Protein AF-A0A848H6X6-F1 (afdb_monomer_lite)

pLDDT: mean 91.47, std 8.45, range [58.66, 98.25]

Radius of gyration: 18.05 Å; chains: 1; bounding box: 35×34×48 Å

Organism: NCBI:txid2728837

Secondary structure (DSSP, 8-state):
--HHHHHHHHHTHHHHHHHHHHHHHHHHTS-SSHHHHHHHHHHHHHHHHHHHHHHHHHHT-S--SS-----HHHHHHHHHHHHHHHHHHHHHHHHHHHHHHHHHTPBPTTT--BTHHHHHHHHHHHHHHHHHHHHHHHHHH-

Foldseek 3Di:
DPPVVLVVLVVLVVLLVVLVVVLVCCCPPVVHCNVVSVLVSLLSVLLSCLSVVLVCVVVVVDDDPDDDPDDLQRVLVCLCVVQQVVLVVLLVVCVVVLVVCVVVLPADPPPRHRDVSSSSVSVNSSSVSSNVSSVVSNVVND

Sequence (142 aa):
MPQRLLLAAAALVLPLAGLLFAQWPLRDWLQAYSRQANDLGQVLFALYIAVAVTAASEAGAHLAAARQRLSPRAAAIAVLACTGPWALYLLVITAQPVWQSLRTLEKFPETLDPGYFLVRIALWLLAALVLLQALRRAMRHG

Structure (mmCIF, N/CA/C/O backbone):
data_AF-A0A848H6X6-F1
#
_entry.id   AF-A0A848H6X6-F1
#
loop_
_atom_site.group_PDB
_atom_site.id
_atom_site.type_symbol
_atom_site.label_atom_id
_atom_site.label_alt_id
_atom_site.label_comp_id
_atom_site.label_asym_id
_atom_site.label_entity_id
_atom_site.label_seq_id
_atom_site.pdbx_PDB_ins_code
_atom_site.Cartn_x
_atom_site.Cartn_y
_atom_site.Cartn_z
_atom_site.occupancy
_atom_site.B_iso_or_equiv
_atom_site.auth_seq_id
_atom_site.auth_comp_id
_atom_site.auth_asym_id
_atom_site.auth_atom_id
_atom_site.pdbx_PDB_model_num
ATOM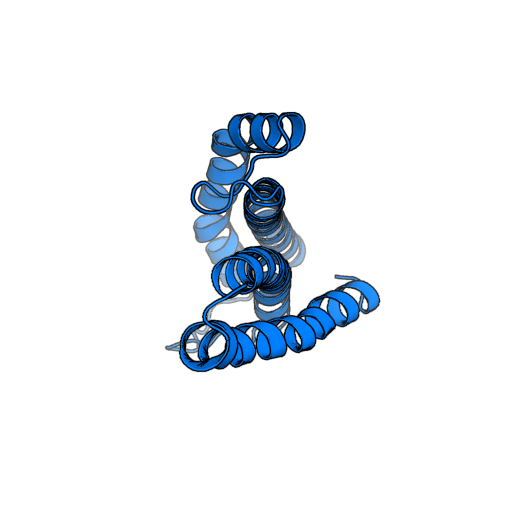 1 N N . MET A 1 1 ? -15.721 2.821 2.830 1.00 73.81 1 MET A N 1
ATOM 2 C CA . MET A 1 1 ? -15.409 3.561 1.569 1.00 73.81 1 MET A CA 1
ATOM 3 C C . MET A 1 1 ? -16.631 3.623 0.646 1.00 73.81 1 MET A C 1
ATOM 5 O O . MET A 1 1 ? -17.540 2.830 0.869 1.00 73.81 1 MET A O 1
ATOM 9 N N . PRO A 1 2 ? -16.709 4.512 -0.369 1.00 83.50 2 PRO A N 1
ATOM 10 C CA . PRO A 1 2 ? -17.785 4.446 -1.361 1.00 83.50 2 PRO A CA 1
ATOM 11 C C . PRO A 1 2 ? -17.672 3.162 -2.198 1.00 83.50 2 PRO A C 1
ATOM 13 O O . PRO A 1 2 ? -16.582 2.778 -2.623 1.00 83.50 2 PRO A O 1
ATOM 16 N N . GLN A 1 3 ? -18.806 2.511 -2.460 1.00 85.25 3 GLN A N 1
ATOM 17 C CA . GLN A 1 3 ? -18.875 1.192 -3.104 1.00 85.25 3 GLN A CA 1
ATOM 18 C C . GLN A 1 3 ? -18.199 1.146 -4.484 1.00 85.25 3 GLN A C 1
ATOM 20 O O . GLN A 1 3 ? -17.558 0.157 -4.824 1.00 85.25 3 GLN A O 1
ATOM 25 N N . ARG A 1 4 ? -18.271 2.236 -5.257 1.00 87.12 4 ARG A N 1
ATOM 26 C CA . ARG A 1 4 ? -17.631 2.330 -6.579 1.00 87.12 4 ARG A CA 1
ATOM 27 C C . ARG A 1 4 ? -16.103 2.220 -6.512 1.00 87.12 4 ARG A C 1
ATOM 29 O O . ARG A 1 4 ? -15.520 1.555 -7.358 1.00 87.12 4 ARG A O 1
ATOM 36 N N . LEU A 1 5 ? -15.467 2.819 -5.499 1.00 85.75 5 LEU A N 1
ATOM 37 C CA . LEU A 1 5 ? -14.012 2.712 -5.314 1.00 85.75 5 LEU A CA 1
ATOM 38 C C . LEU A 1 5 ? -13.602 1.289 -4.932 1.00 85.75 5 LEU A C 1
ATOM 40 O O . LEU A 1 5 ? -12.594 0.796 -5.423 1.00 85.75 5 LEU A O 1
ATOM 44 N N . LEU A 1 6 ? -14.402 0.618 -4.099 1.00 88.19 6 LEU A N 1
ATOM 45 C CA . LEU A 1 6 ? -14.152 -0.776 -3.730 1.00 88.19 6 LEU A CA 1
ATOM 46 C C . LEU A 1 6 ? -14.265 -1.707 -4.938 1.00 88.19 6 LEU A C 1
ATOM 48 O O . LEU A 1 6 ? -13.414 -2.569 -5.107 1.00 88.19 6 LEU A O 1
ATOM 52 N N . LEU A 1 7 ? -15.270 -1.510 -5.796 1.00 90.69 7 LEU A N 1
ATOM 53 C CA . LEU A 1 7 ? -15.421 -2.287 -7.029 1.00 90.69 7 LEU A CA 1
ATOM 54 C C . LEU A 1 7 ? -14.261 -2.049 -8.001 1.00 90.69 7 LEU A C 1
ATOM 56 O O . LEU A 1 7 ? -13.726 -3.006 -8.550 1.00 90.69 7 LEU A O 1
ATOM 60 N N . ALA A 1 8 ? -13.841 -0.793 -8.178 1.00 89.44 8 ALA A N 1
ATOM 61 C CA . ALA A 1 8 ? -12.693 -0.462 -9.019 1.00 89.44 8 ALA A CA 1
ATOM 62 C C . ALA A 1 8 ? -11.397 -1.100 -8.492 1.00 89.44 8 ALA A C 1
ATOM 64 O O . ALA A 1 8 ? -10.648 -1.693 -9.262 1.00 89.44 8 ALA A O 1
ATOM 65 N N . ALA A 1 9 ? -11.161 -1.038 -7.178 1.00 89.62 9 ALA A N 1
ATOM 66 C CA . ALA A 1 9 ? -10.015 -1.689 -6.555 1.00 89.62 9 ALA A CA 1
ATOM 67 C C . ALA A 1 9 ? -10.094 -3.217 -6.678 1.00 89.62 9 ALA A C 1
ATOM 69 O O . ALA A 1 9 ? -9.105 -3.847 -7.033 1.00 89.62 9 ALA A O 1
ATOM 70 N N . ALA A 1 10 ? -11.267 -3.814 -6.454 1.00 90.69 10 ALA A N 1
ATOM 71 C CA . ALA A 1 10 ? -11.475 -5.250 -6.611 1.00 90.69 10 ALA A CA 1
ATOM 72 C C . ALA A 1 10 ? -11.195 -5.711 -8.046 1.00 90.69 10 ALA A C 1
ATOM 74 O O . ALA A 1 10 ? -10.576 -6.753 -8.237 1.00 90.69 10 ALA A O 1
ATOM 75 N N . ALA A 1 11 ? -11.570 -4.915 -9.051 1.00 93.69 11 ALA A N 1
ATOM 76 C CA . ALA A 1 11 ? -11.305 -5.228 -10.451 1.00 93.69 11 ALA A CA 1
ATOM 77 C C . ALA A 1 11 ? -9.804 -5.345 -10.769 1.00 93.69 11 ALA A C 1
ATOM 79 O O . ALA A 1 11 ? -9.462 -6.079 -11.692 1.00 93.69 11 ALA A O 1
ATOM 80 N N . LEU A 1 12 ? -8.911 -4.711 -9.990 1.00 93.38 12 LEU A N 1
ATOM 81 C CA . LEU A 1 12 ? -7.454 -4.840 -10.151 1.00 93.38 12 LEU A CA 1
ATOM 82 C C . LEU A 1 12 ? -6.950 -6.273 -9.934 1.00 93.38 12 LEU A C 1
ATOM 84 O O . LEU A 1 12 ? -5.881 -6.615 -10.436 1.00 93.38 12 LEU A O 1
ATOM 88 N N . VAL A 1 13 ? -7.713 -7.126 -9.238 1.00 93.81 13 VAL A N 1
ATOM 89 C CA . VAL A 1 13 ? -7.336 -8.531 -9.029 1.00 93.81 13 VAL A CA 1
ATOM 90 C C . VAL A 1 13 ? -7.250 -9.302 -10.347 1.00 93.81 13 VAL A C 1
ATOM 92 O O . VAL A 1 13 ? -6.423 -10.199 -10.471 1.00 93.81 13 VAL A O 1
ATOM 95 N N . LEU A 1 14 ? -8.062 -8.937 -11.346 1.00 96.25 14 LEU A N 1
ATOM 96 C CA . LEU A 1 14 ? -8.098 -9.612 -12.643 1.00 96.25 14 LEU A CA 1
ATOM 97 C C . LEU A 1 14 ? -6.809 -9.388 -13.452 1.00 96.25 14 LEU A C 1
ATOM 99 O O . LEU A 1 14 ? -6.152 -10.378 -13.780 1.00 96.25 14 LEU A O 1
ATOM 103 N N . PRO A 1 15 ? -6.381 -8.139 -13.747 1.00 96.31 15 PRO A N 1
ATOM 104 C CA . PRO A 1 15 ? -5.104 -7.914 -14.412 1.00 96.31 15 PRO A CA 1
ATOM 105 C C . PRO A 1 15 ? -3.923 -8.371 -13.552 1.00 96.31 15 PRO A C 1
ATOM 107 O O . PRO A 1 15 ? -2.962 -8.898 -14.100 1.00 96.31 15 PRO A O 1
ATOM 110 N N . LEU A 1 16 ? -3.993 -8.254 -12.220 1.00 96.19 16 LEU A N 1
ATOM 111 C CA . LEU A 1 16 ? -2.945 -8.762 -11.332 1.00 96.19 16 LEU A CA 1
ATOM 112 C C . LEU A 1 16 ? -2.768 -10.284 -11.456 1.00 96.19 16 LEU A C 1
ATOM 114 O O . LEU A 1 16 ? -1.647 -10.753 -11.638 1.00 96.19 16 LEU A O 1
ATOM 118 N N . ALA A 1 17 ? -3.855 -11.056 -11.385 1.00 95.88 17 ALA A N 1
ATOM 119 C CA . ALA A 1 17 ? -3.811 -12.507 -11.551 1.00 95.88 17 ALA A CA 1
ATOM 120 C C . ALA A 1 17 ? -3.299 -12.893 -12.945 1.00 95.88 17 ALA A C 1
ATOM 122 O O . ALA A 1 17 ? -2.474 -13.798 -13.069 1.00 95.88 17 ALA A O 1
ATOM 123 N N . GLY A 1 18 ? -3.731 -12.160 -13.978 1.00 96.94 18 GLY A N 1
ATOM 124 C CA . GLY A 1 18 ? -3.223 -12.317 -15.338 1.00 96.94 18 GLY A CA 1
ATOM 125 C C . GLY A 1 18 ? -1.710 -12.106 -15.427 1.00 96.94 18 GLY A C 1
ATOM 126 O O . GLY A 1 18 ? -1.015 -12.940 -15.998 1.00 96.94 18 GLY A O 1
ATOM 127 N N . LEU A 1 19 ? -1.183 -11.042 -14.814 1.00 96.12 19 LEU A N 1
ATOM 128 C CA . LEU A 1 19 ? 0.255 -10.759 -14.787 1.00 96.12 19 LEU A CA 1
ATOM 129 C C . LEU A 1 19 ? 1.038 -11.821 -14.019 1.00 96.12 19 LEU A C 1
ATOM 131 O O . LEU A 1 19 ? 2.067 -12.266 -14.515 1.00 96.12 19 LEU A O 1
ATOM 135 N N . LEU A 1 20 ? 0.549 -12.253 -12.852 1.00 93.88 20 LEU A N 1
ATOM 136 C CA . LEU A 1 20 ? 1.176 -13.314 -12.055 1.00 93.88 20 LEU A CA 1
ATOM 137 C C . LEU A 1 20 ? 1.276 -14.620 -12.844 1.00 93.88 20 LEU A C 1
ATOM 139 O O . LEU A 1 20 ? 2.336 -15.241 -12.872 1.00 93.88 20 LEU A O 1
ATOM 143 N N . PHE A 1 21 ? 0.198 -15.005 -13.528 1.00 95.56 21 PHE A N 1
ATOM 144 C CA . PHE A 1 21 ? 0.208 -16.177 -14.395 1.00 95.56 21 PHE A CA 1
ATOM 145 C C . PHE A 1 21 ? 1.158 -15.993 -15.582 1.00 95.56 21 PHE A C 1
ATOM 147 O O . PHE A 1 21 ? 1.908 -16.906 -15.916 1.00 95.56 21 PHE A O 1
ATOM 154 N N . ALA A 1 22 ? 1.177 -14.800 -16.185 1.00 95.44 22 ALA A N 1
ATOM 155 C CA . ALA A 1 22 ? 2.039 -14.475 -17.314 1.00 95.44 22 ALA A CA 1
ATOM 156 C C . ALA A 1 22 ? 3.536 -14.441 -16.959 1.00 95.44 22 ALA A C 1
ATOM 158 O O . ALA A 1 22 ? 4.358 -14.585 -17.861 1.00 95.44 22 ALA A O 1
ATOM 159 N N . GLN A 1 23 ? 3.927 -14.322 -15.684 1.00 94.00 23 GLN A N 1
ATOM 160 C CA . GLN A 1 23 ? 5.347 -14.290 -15.311 1.00 94.00 23 GLN A CA 1
ATOM 161 C C . GLN A 1 23 ? 6.106 -15.543 -15.760 1.00 94.00 23 GLN A C 1
ATOM 163 O O . GLN A 1 23 ? 7.215 -15.420 -16.281 1.00 94.00 23 GLN A O 1
ATOM 168 N N . TRP A 1 24 ? 5.511 -16.727 -15.577 1.00 94.44 24 TRP A N 1
ATOM 169 C CA . TRP A 1 24 ? 6.102 -18.006 -15.973 1.00 94.44 24 TRP A CA 1
ATOM 170 C C . TRP A 1 24 ? 6.309 -18.142 -17.494 1.00 94.44 24 TRP A C 1
ATOM 172 O O . TRP A 1 24 ? 7.456 -18.324 -17.897 1.00 94.44 24 TRP A O 1
ATOM 182 N N . PRO A 1 25 ? 5.284 -18.005 -18.364 1.00 96.25 25 PRO A N 1
ATOM 183 C CA . PRO A 1 25 ? 5.468 -18.152 -19.807 1.00 96.25 25 PRO A CA 1
ATOM 184 C C . PRO A 1 25 ? 6.345 -17.040 -20.394 1.00 96.25 25 PRO A C 1
ATOM 186 O O . PRO A 1 25 ? 7.138 -17.297 -21.298 1.00 96.25 25 PRO A O 1
ATOM 189 N N . LEU A 1 26 ? 6.268 -15.813 -19.863 1.00 96.69 26 LEU A N 1
ATOM 190 C CA . LEU A 1 26 ? 7.146 -14.719 -20.284 1.00 96.69 26 LEU A CA 1
ATOM 191 C C . LEU A 1 26 ? 8.612 -15.004 -19.951 1.00 96.69 26 LEU A C 1
ATOM 193 O O . LEU A 1 26 ? 9.499 -14.665 -20.730 1.00 96.69 26 LEU A O 1
ATOM 197 N N . ARG A 1 27 ? 8.872 -15.640 -18.804 1.00 95.38 27 ARG A N 1
ATOM 198 C CA . ARG A 1 27 ? 10.222 -16.015 -18.391 1.00 95.38 27 ARG A CA 1
ATOM 199 C C . ARG A 1 27 ? 10.725 -17.226 -19.159 1.00 95.38 27 ARG A C 1
ATOM 201 O O . ARG A 1 27 ? 11.796 -17.142 -19.728 1.00 95.38 27 ARG A O 1
ATOM 208 N N . ASP A 1 28 ? 9.970 -18.319 -19.182 1.00 96.25 28 ASP A N 1
ATOM 209 C CA . ASP A 1 28 ? 10.505 -19.627 -19.565 1.00 96.25 28 ASP A CA 1
ATOM 210 C C . ASP A 1 28 ? 10.309 -19.928 -21.059 1.00 96.25 28 ASP A C 1
ATOM 212 O O . ASP A 1 28 ? 11.160 -20.581 -21.664 1.00 96.25 28 ASP A O 1
ATOM 216 N N . TRP A 1 29 ? 9.241 -19.416 -21.683 1.00 96.88 29 TRP A N 1
ATOM 217 C CA . TRP A 1 29 ? 8.971 -19.623 -23.112 1.00 96.88 29 TRP A CA 1
ATOM 218 C C . TRP A 1 29 ? 9.427 -18.450 -23.972 1.00 96.88 29 TRP A C 1
ATOM 220 O O . TRP A 1 29 ? 10.188 -18.642 -24.915 1.00 96.88 29 TRP A O 1
ATOM 230 N N . LEU A 1 30 ? 8.965 -17.237 -23.656 1.00 95.19 30 LEU A N 1
ATOM 231 C CA . LEU A 1 30 ? 9.286 -16.047 -24.449 1.00 95.19 30 LEU A CA 1
ATOM 232 C C . LEU A 1 30 ? 10.663 -15.464 -24.104 1.00 95.19 30 LEU A C 1
ATOM 234 O O . LEU A 1 30 ? 11.250 -14.770 -24.930 1.00 95.19 30 LEU A O 1
ATOM 238 N N . GLN A 1 31 ? 11.169 -15.729 -22.893 1.00 93.31 31 GLN A N 1
ATOM 239 C CA . GLN A 1 31 ? 12.434 -15.193 -22.371 1.00 93.31 31 GLN A CA 1
ATOM 240 C C . GLN A 1 31 ? 12.509 -13.652 -22.429 1.00 93.31 31 GLN A C 1
ATOM 242 O O . GLN A 1 31 ? 13.584 -13.062 -22.528 1.00 93.31 31 GLN A O 1
ATOM 247 N N . ALA A 1 32 ? 11.357 -12.977 -22.360 1.00 93.00 32 ALA A N 1
ATOM 248 C CA . ALA A 1 32 ? 11.238 -11.527 -22.465 1.00 93.00 32 ALA A CA 1
ATOM 249 C C . ALA A 1 32 ? 10.054 -11.006 -21.641 1.00 93.00 32 ALA A C 1
ATOM 251 O O . ALA A 1 32 ? 9.106 -11.729 -21.354 1.00 93.00 32 ALA A O 1
ATOM 252 N N . TYR A 1 33 ? 10.099 -9.727 -21.264 1.00 94.00 33 TYR A N 1
ATOM 253 C CA . TYR A 1 33 ? 9.018 -8.998 -20.579 1.00 94.00 33 TYR A CA 1
ATOM 254 C C . TYR A 1 33 ? 8.614 -9.485 -19.175 1.00 94.00 33 TYR A C 1
ATOM 256 O O . TYR A 1 33 ? 7.786 -8.849 -18.527 1.00 94.00 33 TYR A O 1
ATOM 264 N N . SER A 1 34 ? 9.204 -10.570 -18.661 1.00 95.62 34 SER A N 1
ATOM 265 C CA . SER A 1 34 ? 8.885 -11.097 -17.325 1.00 95.62 34 SER A CA 1
ATOM 266 C C . SER A 1 34 ? 9.127 -10.064 -16.211 1.00 95.62 34 SER A C 1
ATOM 268 O O . SER A 1 34 ? 8.3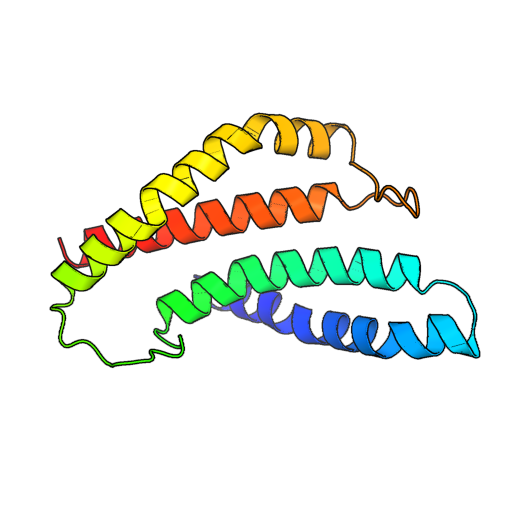01 -9.925 -15.310 1.00 95.62 34 SER A O 1
ATOM 270 N N . ARG A 1 35 ? 10.203 -9.265 -16.310 1.00 94.44 35 ARG A N 1
ATOM 271 C CA . ARG A 1 35 ? 10.496 -8.194 -15.340 1.00 94.44 35 ARG A CA 1
ATOM 272 C C . ARG A 1 35 ? 9.477 -7.053 -15.410 1.00 94.44 35 ARG A C 1
ATOM 274 O O . ARG A 1 35 ? 8.958 -6.653 -14.380 1.00 94.44 35 ARG A O 1
ATOM 281 N N . GLN A 1 36 ? 9.104 -6.617 -16.610 1.00 94.81 36 GLN A N 1
ATOM 282 C CA . GLN A 1 36 ? 8.078 -5.591 -16.824 1.00 94.81 36 GLN A CA 1
ATOM 283 C C . GLN A 1 36 ? 6.707 -6.031 -16.296 1.00 94.81 36 GLN A C 1
ATOM 285 O O . GLN A 1 36 ? 5.997 -5.262 -15.648 1.00 94.81 36 GLN A O 1
ATOM 290 N N . ALA A 1 37 ? 6.339 -7.292 -16.541 1.00 95.69 37 ALA A N 1
ATOM 291 C CA . ALA A 1 37 ? 5.114 -7.872 -16.005 1.00 95.69 37 ALA A CA 1
ATOM 292 C C . ALA A 1 37 ? 5.138 -7.923 -14.470 1.00 95.69 37 ALA A C 1
ATOM 294 O O . ALA A 1 37 ? 4.120 -7.660 -13.828 1.00 95.69 37 ALA A O 1
ATOM 295 N N . ASN A 1 38 ? 6.296 -8.221 -13.875 1.00 95.50 38 ASN A N 1
ATOM 296 C CA . ASN A 1 38 ? 6.485 -8.155 -12.432 1.00 95.50 38 ASN A CA 1
ATOM 297 C C . ASN A 1 38 ? 6.353 -6.721 -11.895 1.00 95.50 38 ASN A C 1
ATOM 299 O O . ASN A 1 38 ? 5.633 -6.523 -10.923 1.00 95.50 38 ASN A O 1
ATOM 303 N N . ASP A 1 39 ? 6.973 -5.730 -12.530 1.00 96.19 39 ASP A N 1
ATOM 304 C CA . ASP A 1 39 ? 6.921 -4.328 -12.097 1.00 96.19 39 ASP A CA 1
ATOM 305 C C . ASP A 1 39 ? 5.485 -3.790 -12.090 1.00 96.19 39 ASP A C 1
ATOM 307 O O . ASP A 1 39 ? 5.012 -3.244 -11.088 1.00 96.19 39 ASP A O 1
ATOM 311 N N . LEU A 1 40 ? 4.736 -4.037 -13.171 1.00 96.06 40 LEU A N 1
ATOM 312 C CA . LEU A 1 40 ? 3.314 -3.703 -13.225 1.00 96.06 40 LEU A CA 1
ATOM 313 C C . LEU A 1 40 ? 2.515 -4.494 -12.179 1.00 96.06 40 LEU A C 1
ATOM 315 O O . LEU A 1 40 ? 1.641 -3.937 -11.512 1.00 96.06 40 LEU A O 1
ATOM 319 N N . GLY A 1 41 ? 2.844 -5.774 -11.991 1.00 96.25 41 GLY A N 1
ATOM 320 C CA . GLY A 1 41 ? 2.256 -6.618 -10.956 1.00 96.25 41 GLY A CA 1
ATOM 321 C C . GLY A 1 41 ? 2.442 -6.034 -9.554 1.00 96.25 41 GLY A C 1
ATOM 322 O O . GLY A 1 41 ? 1.481 -5.979 -8.791 1.00 96.25 41 GLY A O 1
ATOM 323 N N . GLN A 1 42 ? 3.631 -5.521 -9.230 1.00 96.19 42 GLN A N 1
ATOM 324 C CA . GLN A 1 42 ? 3.924 -4.883 -7.945 1.00 96.19 42 GLN A CA 1
ATOM 325 C C . GLN A 1 42 ? 3.092 -3.614 -7.730 1.00 96.19 42 GLN A C 1
ATOM 327 O O . GLN A 1 42 ? 2.538 -3.431 -6.645 1.00 96.19 42 GLN A O 1
ATOM 332 N N . VAL A 1 43 ? 2.941 -2.769 -8.756 1.00 96.81 43 VAL A N 1
ATOM 333 C CA . VAL A 1 43 ? 2.090 -1.568 -8.686 1.00 96.81 43 VAL A CA 1
ATOM 334 C C . VAL A 1 43 ? 0.632 -1.943 -8.421 1.00 96.81 43 VAL A C 1
ATOM 336 O O . VAL A 1 43 ? 0.017 -1.420 -7.487 1.00 96.81 43 VAL A O 1
ATOM 339 N N . LEU A 1 44 ? 0.076 -2.864 -9.216 1.00 96.81 44 LEU A N 1
ATOM 340 C CA . LEU A 1 44 ? -1.319 -3.286 -9.072 1.00 96.81 44 LEU A CA 1
ATOM 341 C C . LEU A 1 44 ? -1.565 -3.967 -7.727 1.00 96.81 44 LEU A C 1
ATOM 343 O O . LEU A 1 44 ? -2.561 -3.673 -7.066 1.00 96.81 44 LEU A O 1
ATOM 347 N N . PHE A 1 45 ? -0.645 -4.831 -7.297 1.00 96.56 45 PHE A N 1
ATOM 348 C CA . PHE A 1 45 ? -0.708 -5.498 -6.003 1.00 96.56 45 PHE A CA 1
ATOM 349 C C . PHE A 1 45 ? -0.692 -4.496 -4.850 1.00 96.56 45 PHE A C 1
ATOM 351 O O . PHE A 1 45 ? -1.546 -4.576 -3.970 1.00 96.56 45 PHE A O 1
ATOM 358 N N . ALA A 1 46 ? 0.227 -3.528 -4.861 1.00 96.81 46 ALA A N 1
ATOM 359 C CA . ALA A 1 46 ? 0.339 -2.545 -3.790 1.00 96.81 46 ALA A CA 1
ATOM 360 C C . ALA A 1 46 ? -0.943 -1.704 -3.656 1.00 96.81 46 ALA A C 1
ATOM 362 O O . ALA A 1 46 ? -1.449 -1.522 -2.547 1.00 96.81 46 ALA A O 1
ATOM 363 N N . LEU A 1 47 ? -1.511 -1.248 -4.778 1.00 95.00 47 LEU A N 1
ATOM 364 C CA . LEU A 1 47 ? -2.774 -0.502 -4.794 1.00 95.00 47 LEU A CA 1
ATOM 365 C C . LEU A 1 47 ? -3.959 -1.361 -4.336 1.00 95.00 47 LEU A C 1
ATOM 367 O O . LEU A 1 47 ? -4.762 -0.919 -3.511 1.00 95.00 47 LEU A O 1
ATOM 371 N N . TYR A 1 48 ? -4.053 -2.592 -4.845 1.00 94.94 48 TYR A N 1
ATOM 372 C CA . TYR A 1 48 ? -5.088 -3.547 -4.459 1.00 94.94 48 TYR A CA 1
ATOM 373 C C . TYR A 1 48 ? -5.050 -3.820 -2.953 1.00 94.94 48 TYR A C 1
ATOM 375 O O . TYR A 1 48 ? -6.068 -3.675 -2.279 1.00 94.94 48 TYR A O 1
ATOM 383 N N . ILE A 1 49 ? -3.876 -4.146 -2.404 1.00 94.38 49 ILE A N 1
ATOM 384 C CA . ILE A 1 49 ? -3.695 -4.451 -0.981 1.00 94.38 49 ILE A CA 1
ATOM 385 C C . ILE A 1 49 ? -3.996 -3.243 -0.100 1.00 94.38 49 ILE A C 1
ATOM 387 O O . ILE A 1 49 ? -4.649 -3.413 0.932 1.00 94.38 49 ILE A O 1
ATOM 391 N N . ALA A 1 50 ? -3.596 -2.035 -0.510 1.00 94.50 50 ALA A N 1
ATOM 392 C CA . ALA A 1 50 ? -3.887 -0.823 0.249 1.00 94.50 50 ALA A CA 1
ATOM 393 C C . ALA A 1 50 ? -5.393 -0.669 0.522 1.00 94.50 50 ALA A C 1
ATOM 395 O O . ALA A 1 50 ? -5.799 -0.355 1.639 1.00 94.50 50 ALA A O 1
ATOM 396 N N . VAL A 1 51 ? -6.232 -0.954 -0.478 1.00 93.38 51 VAL A N 1
ATOM 397 C CA . VAL A 1 51 ? -7.693 -0.890 -0.343 1.00 93.38 51 VAL A CA 1
ATOM 398 C C . VAL A 1 51 ? -8.261 -2.151 0.309 1.00 93.38 51 VAL A C 1
ATOM 400 O O . VAL A 1 51 ? -9.096 -2.052 1.209 1.00 93.38 51 VAL A O 1
ATOM 403 N N . ALA A 1 52 ? -7.816 -3.335 -0.116 1.00 91.25 52 ALA A N 1
ATOM 404 C CA . ALA A 1 52 ? -8.339 -4.620 0.338 1.00 91.25 52 ALA A CA 1
ATOM 405 C C . ALA A 1 52 ? -8.133 -4.832 1.843 1.00 91.25 52 ALA A C 1
ATOM 407 O O . ALA A 1 52 ? -9.060 -5.268 2.522 1.00 91.25 52 ALA A O 1
ATOM 408 N N . VAL A 1 53 ? -6.969 -4.465 2.392 1.00 90.06 53 VAL A N 1
ATOM 409 C CA . VAL A 1 53 ? -6.698 -4.577 3.835 1.00 90.06 53 VAL A CA 1
ATOM 410 C C . VAL A 1 53 ? -7.634 -3.677 4.633 1.00 90.06 53 VAL A C 1
ATOM 412 O O . VAL A 1 53 ? -8.233 -4.127 5.613 1.00 90.06 53 VAL A O 1
ATOM 415 N N . THR A 1 54 ? -7.821 -2.424 4.217 1.00 88.69 54 THR A N 1
ATOM 416 C CA . THR A 1 54 ? -8.762 -1.515 4.882 1.00 88.69 54 THR A CA 1
ATOM 417 C C . THR A 1 54 ? -10.200 -2.018 4.763 1.00 88.69 54 THR A C 1
ATOM 419 O O . THR A 1 54 ? -10.926 -2.023 5.755 1.00 88.69 54 THR A O 1
ATOM 422 N N . ALA A 1 55 ? -10.612 -2.504 3.591 1.00 88.44 55 ALA A N 1
ATOM 423 C 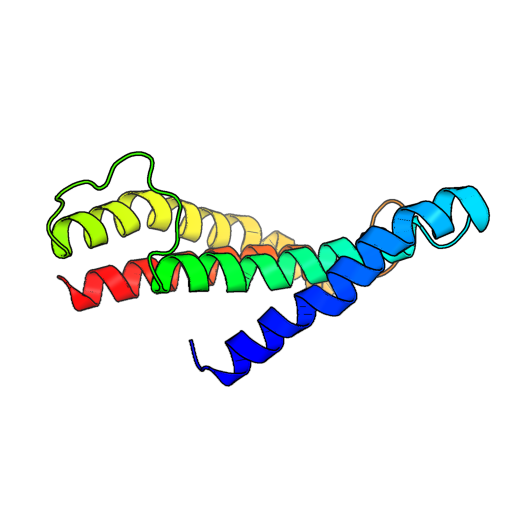CA . ALA A 1 55 ? -11.953 -3.039 3.371 1.00 88.44 55 ALA A CA 1
ATOM 424 C C . ALA A 1 55 ? -12.225 -4.298 4.214 1.00 88.44 55 ALA A C 1
ATOM 426 O O . ALA A 1 55 ? -13.259 -4.380 4.877 1.00 88.44 55 ALA A O 1
ATOM 427 N N . ALA A 1 56 ? -11.278 -5.240 4.265 1.00 87.25 56 ALA A N 1
ATOM 428 C CA . ALA A 1 56 ? -11.354 -6.427 5.118 1.00 87.25 56 ALA A CA 1
ATOM 429 C C . ALA A 1 56 ? -11.431 -6.048 6.604 1.00 87.25 56 ALA A C 1
ATOM 431 O O . ALA A 1 56 ? -12.193 -6.642 7.370 1.00 87.25 56 ALA A O 1
ATOM 432 N N . SER A 1 57 ? -10.697 -5.005 6.998 1.00 85.12 57 SER A N 1
ATOM 433 C CA . SER A 1 57 ? -10.735 -4.463 8.354 1.00 85.12 57 SER A CA 1
ATOM 434 C C . SER A 1 57 ? -12.085 -3.808 8.686 1.00 85.12 57 SER A C 1
ATOM 436 O O . SER A 1 57 ? -12.568 -3.976 9.805 1.00 85.12 57 SER A O 1
ATOM 438 N N . GLU A 1 58 ? -12.702 -3.070 7.752 1.00 83.25 58 GLU A N 1
ATOM 439 C CA . GLU A 1 58 ? -14.050 -2.493 7.918 1.00 83.25 58 GLU A CA 1
ATOM 440 C C . GLU A 1 58 ? -15.126 -3.591 7.997 1.00 83.25 58 GLU A C 1
ATOM 442 O O . GLU A 1 58 ? -16.051 -3.479 8.800 1.00 83.25 58 GLU A O 1
ATOM 447 N N . ALA A 1 59 ? -14.984 -4.664 7.214 1.00 84.38 59 ALA A N 1
ATOM 448 C CA . ALA A 1 59 ? -15.910 -5.797 7.189 1.00 84.38 59 ALA A CA 1
ATOM 449 C C . ALA A 1 59 ? -15.724 -6.785 8.358 1.00 84.38 59 ALA A C 1
ATOM 451 O O . ALA A 1 59 ? -16.550 -7.675 8.546 1.00 84.38 59 ALA A O 1
ATOM 452 N N . GLY A 1 60 ? -14.641 -6.660 9.134 1.00 78.25 60 GLY A N 1
ATOM 453 C CA . GLY A 1 60 ? -14.300 -7.624 10.184 1.00 78.25 60 GLY A CA 1
ATOM 454 C C . GLY A 1 60 ? -13.959 -9.017 9.641 1.00 78.25 60 GLY A C 1
ATOM 455 O O . GLY A 1 60 ? -14.147 -10.004 10.344 1.00 78.25 60 GLY A O 1
ATOM 456 N N . ALA A 1 61 ? -13.471 -9.093 8.400 1.00 79.06 61 ALA A N 1
ATOM 457 C CA . ALA A 1 61 ? -13.207 -10.336 7.674 1.00 79.06 61 ALA A CA 1
ATOM 458 C C . ALA A 1 61 ? -11.806 -10.925 7.937 1.00 79.06 61 ALA A C 1
ATOM 460 O O . ALA A 1 61 ? -11.408 -11.890 7.288 1.00 79.06 61 ALA A O 1
ATOM 461 N N . HIS A 1 62 ? -11.040 -10.350 8.868 1.00 74.94 62 HIS A N 1
ATOM 462 C CA . HIS A 1 62 ? -9.732 -10.886 9.247 1.00 74.94 62 HIS A CA 1
ATOM 463 C C . HIS A 1 62 ? -9.874 -12.237 9.942 1.00 74.94 62 HIS A C 1
ATOM 465 O O . HIS A 1 62 ? -10.714 -12.402 10.828 1.00 74.94 62 HIS A O 1
ATOM 471 N N . LEU A 1 63 ? -9.008 -13.183 9.578 1.00 59.19 63 LEU A N 1
ATOM 472 C CA . LEU A 1 63 ? -8.882 -14.460 10.275 1.00 59.19 63 LEU A CA 1
ATOM 473 C C . LEU A 1 63 ? -8.416 -14.195 11.713 1.00 59.19 63 LEU A C 1
ATOM 475 O O . LEU A 1 63 ? -7.255 -13.876 11.960 1.00 59.19 63 LEU A O 1
ATOM 479 N N . ALA A 1 64 ? -9.338 -14.294 12.667 1.00 68.00 64 ALA A N 1
ATOM 480 C CA . ALA A 1 64 ? -9.035 -14.149 14.082 1.00 68.00 64 ALA A CA 1
ATOM 481 C C . ALA A 1 64 ? -8.737 -15.527 14.681 1.00 68.00 64 ALA A C 1
ATOM 483 O O . ALA A 1 64 ? -9.620 -16.382 14.729 1.00 68.00 64 ALA A O 1
ATOM 484 N N . ALA A 1 65 ? -7.515 -15.721 15.188 1.00 58.66 65 ALA A N 1
ATOM 485 C CA . ALA A 1 65 ? -7.113 -16.952 15.879 1.00 58.66 65 ALA A CA 1
ATOM 486 C C . ALA A 1 65 ? -7.976 -17.250 17.126 1.00 58.66 65 ALA A C 1
ATOM 488 O O . ALA A 1 65 ? -8.107 -18.399 17.534 1.00 58.66 65 ALA A O 1
ATOM 489 N N . ALA A 1 66 ? -8.604 -16.222 17.707 1.00 61.19 66 ALA A N 1
ATOM 490 C CA . ALA A 1 66 ? -9.629 -16.349 18.735 1.00 61.19 66 ALA A CA 1
ATOM 491 C C . ALA A 1 66 ? -10.612 -15.172 18.651 1.00 61.19 66 ALA A C 1
ATOM 493 O O . ALA A 1 66 ? -10.206 -14.013 18.527 1.00 61.19 66 ALA A O 1
ATOM 494 N N . ARG A 1 67 ? -11.919 -15.441 18.765 1.00 61.19 67 ARG A N 1
ATOM 495 C CA . ARG A 1 67 ? -12.944 -14.389 18.838 1.00 61.19 67 ARG A CA 1
ATOM 496 C C . ARG A 1 67 ? -12.956 -13.802 20.251 1.00 61.19 67 ARG A C 1
ATOM 498 O O . ARG A 1 67 ? -13.694 -14.267 21.117 1.00 61.19 67 ARG A O 1
ATOM 505 N N . GLN A 1 68 ? -12.104 -12.813 20.511 1.00 63.53 68 GLN A N 1
ATOM 506 C CA . GLN A 1 68 ? -12.089 -12.131 21.806 1.00 63.53 68 GLN A CA 1
ATOM 507 C C . GLN A 1 68 ? -13.415 -11.396 22.049 1.00 63.53 68 GLN A C 1
ATOM 509 O O . GLN A 1 68 ? -13.902 -10.658 21.193 1.00 63.53 68 GLN A O 1
ATOM 514 N N . ARG A 1 69 ? -13.983 -11.571 23.249 1.00 71.50 69 ARG A N 1
ATOM 515 C CA . ARG A 1 69 ? -15.189 -10.874 23.731 1.00 71.50 69 ARG A CA 1
ATOM 516 C C . ARG A 1 69 ? -14.857 -9.460 24.228 1.00 71.50 69 ARG A C 1
ATOM 518 O O . ARG A 1 69 ? -15.231 -9.083 25.333 1.00 71.50 69 ARG A O 1
ATOM 525 N N . LEU A 1 70 ? -14.104 -8.687 23.449 1.00 76.88 70 LEU A N 1
ATOM 526 C CA . LEU A 1 70 ? -13.893 -7.276 23.765 1.00 76.88 70 LEU A CA 1
ATOM 527 C C . LEU A 1 70 ? -15.183 -6.503 23.484 1.00 76.88 70 LEU A C 1
ATOM 529 O O . LEU A 1 70 ? -15.867 -6.759 22.490 1.00 76.88 70 LEU A O 1
ATOM 533 N N . SER A 1 71 ? -15.502 -5.529 24.336 1.00 87.31 71 SER A N 1
ATOM 534 C CA . SER A 1 71 ? -16.554 -4.569 24.007 1.00 87.31 71 SER A CA 1
ATOM 535 C C . SER A 1 71 ? -16.167 -3.796 22.734 1.00 87.31 71 SER A C 1
ATOM 537 O O . SER A 1 71 ? -14.972 -3.601 22.475 1.00 87.31 71 SER A O 1
ATOM 539 N N . PRO A 1 72 ? -17.136 -3.312 21.934 1.00 86.31 72 PRO A N 1
ATOM 540 C CA . PRO A 1 72 ? -16.840 -2.561 20.710 1.00 86.31 72 PRO A CA 1
ATOM 541 C C . PRO A 1 72 ? -15.897 -1.372 20.941 1.00 86.31 72 PRO A C 1
ATOM 543 O O . PRO A 1 72 ? -15.009 -1.119 20.128 1.00 86.31 72 PRO A O 1
ATOM 546 N N . ARG A 1 73 ? -16.038 -0.701 22.093 1.00 88.31 73 ARG A N 1
ATOM 547 C CA . ARG A 1 73 ? -15.174 0.398 22.540 1.00 88.31 73 ARG A CA 1
ATOM 548 C C . ARG A 1 73 ? -13.753 -0.060 22.851 1.00 88.31 73 ARG A C 1
ATOM 550 O O . ARG A 1 73 ? -12.808 0.531 22.338 1.00 88.31 73 ARG A O 1
ATOM 557 N N . ALA A 1 74 ? -13.590 -1.121 23.642 1.00 89.88 74 ALA A N 1
ATOM 558 C CA . ALA A 1 74 ? -12.267 -1.651 23.968 1.00 89.88 74 ALA A CA 1
ATOM 559 C C . ALA A 1 74 ? -11.533 -2.131 22.707 1.00 89.88 74 ALA A C 1
ATOM 561 O O . ALA A 1 74 ? -10.357 -1.828 22.526 1.00 89.88 74 ALA A O 1
ATOM 562 N N . ALA A 1 75 ? -12.244 -2.792 21.788 1.00 87.12 75 ALA A N 1
ATOM 563 C CA . ALA A 1 75 ? -11.694 -3.193 20.497 1.00 87.12 75 ALA A CA 1
ATOM 564 C C . ALA A 1 75 ? -11.288 -1.985 19.632 1.00 87.12 75 ALA A C 1
ATOM 566 O O . ALA A 1 75 ? -10.248 -2.019 18.981 1.00 87.12 75 ALA A O 1
ATOM 567 N N . ALA A 1 76 ? -12.083 -0.911 19.622 1.00 89.75 76 ALA A N 1
ATOM 568 C CA . ALA A 1 76 ? -11.763 0.310 18.884 1.00 89.75 76 ALA A CA 1
ATOM 569 C C . ALA A 1 76 ? -10.501 1.004 19.420 1.00 89.75 76 ALA A C 1
ATOM 571 O O . ALA A 1 76 ? -9.630 1.381 18.636 1.00 89.75 76 ALA A O 1
ATOM 572 N N . ILE A 1 77 ? -10.387 1.124 20.747 1.00 91.81 77 ILE A N 1
ATOM 573 C CA . ILE A 1 77 ? -9.213 1.700 21.413 1.00 91.81 77 ILE A CA 1
ATOM 574 C C . ILE A 1 77 ? -7.981 0.830 21.166 1.00 91.81 77 ILE A C 1
ATOM 576 O O . ILE A 1 77 ? -6.936 1.367 20.819 1.00 91.81 77 ILE A O 1
ATOM 580 N N . ALA A 1 78 ? -8.102 -0.496 21.285 1.00 90.88 78 ALA A N 1
ATOM 581 C CA . ALA A 1 78 ? -6.998 -1.417 21.028 1.00 90.88 78 ALA A CA 1
ATOM 582 C C . ALA A 1 78 ? -6.481 -1.293 19.589 1.00 90.88 78 ALA A C 1
ATOM 584 O O . ALA A 1 78 ? -5.279 -1.164 19.385 1.00 90.88 78 ALA A O 1
ATOM 585 N N . VAL A 1 79 ? -7.375 -1.246 18.592 1.00 90.88 79 VAL A N 1
ATOM 586 C CA . VAL A 1 79 ? -6.977 -1.016 17.193 1.00 90.88 79 VAL A CA 1
ATOM 587 C C . VAL A 1 79 ? -6.239 0.316 17.057 1.00 90.88 79 VAL A C 1
ATOM 589 O O . VAL A 1 79 ? -5.137 0.337 16.522 1.00 90.88 79 VAL A O 1
ATOM 592 N N . LEU A 1 80 ? -6.789 1.415 17.583 1.00 94.31 80 LEU A N 1
ATOM 593 C CA . LEU A 1 80 ? -6.142 2.726 17.495 1.00 94.31 80 LEU A CA 1
ATOM 594 C C . LEU A 1 80 ? -4.778 2.765 18.192 1.00 94.31 80 LEU A C 1
ATOM 596 O O . LEU A 1 80 ? -3.827 3.282 17.614 1.00 94.31 80 LEU A O 1
ATOM 600 N N . ALA A 1 81 ? -4.662 2.204 19.393 1.00 94.62 81 ALA A N 1
ATOM 601 C CA . ALA A 1 81 ? -3.413 2.171 20.145 1.00 94.62 81 ALA A CA 1
ATOM 602 C C . ALA A 1 81 ? -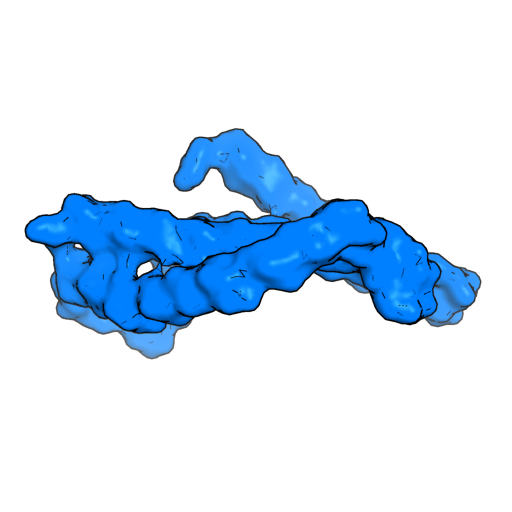2.352 1.293 19.463 1.00 94.62 81 ALA A C 1
ATOM 604 O O . ALA A 1 81 ? -1.179 1.657 19.436 1.00 94.62 81 ALA A O 1
ATOM 605 N N . CYS A 1 82 ? -2.758 0.161 18.881 1.00 93.88 82 CYS A N 1
ATOM 606 C CA . CYS A 1 82 ? -1.838 -0.778 18.249 1.00 93.88 82 CYS A CA 1
ATOM 607 C C . CYS A 1 82 ? -1.446 -0.389 16.821 1.00 93.88 82 CYS A C 1
ATOM 609 O O . CYS A 1 82 ? -0.335 -0.713 16.422 1.00 93.88 82 CYS A O 1
ATOM 611 N N . THR A 1 83 ? -2.308 0.269 16.037 1.00 94.12 83 THR A N 1
ATOM 612 C CA . THR A 1 83 ? -2.004 0.601 14.628 1.00 94.12 83 THR A CA 1
ATOM 613 C C . THR A 1 83 ? -1.778 2.088 14.387 1.00 94.12 83 THR A C 1
ATOM 615 O O . THR A 1 83 ? -1.033 2.448 13.479 1.00 94.12 83 THR A O 1
ATOM 618 N N . GLY A 1 84 ? -2.398 2.965 15.180 1.00 96.31 84 GLY A N 1
ATOM 619 C CA . GLY A 1 84 ? -2.360 4.417 14.999 1.00 96.31 84 GLY A CA 1
ATOM 620 C C . GLY A 1 84 ? -0.951 5.015 15.060 1.00 96.31 84 GLY A C 1
ATOM 621 O O . GLY A 1 84 ? -0.567 5.685 14.101 1.00 96.31 84 GLY A O 1
ATOM 622 N N . PRO A 1 85 ? -0.151 4.755 16.116 1.00 97.81 85 PRO A N 1
ATOM 623 C CA . PRO A 1 85 ? 1.206 5.291 16.227 1.00 97.81 85 PRO A CA 1
ATOM 624 C C . PRO A 1 85 ? 2.107 4.872 15.065 1.00 97.81 85 PRO A C 1
ATOM 626 O O . PRO A 1 85 ? 2.813 5.706 14.509 1.00 97.81 85 PRO A O 1
ATOM 629 N N . TRP A 1 86 ? 2.036 3.605 14.649 1.00 97.06 86 TRP A N 1
ATOM 630 C CA . TRP A 1 86 ? 2.837 3.090 13.537 1.00 97.06 86 TRP A CA 1
ATOM 631 C C . TRP A 1 86 ? 2.403 3.663 12.194 1.00 97.06 86 TRP A C 1
ATOM 633 O O . TRP A 1 86 ? 3.252 4.054 11.399 1.00 97.06 86 TRP A O 1
ATOM 643 N N . ALA A 1 87 ? 1.095 3.762 11.949 1.00 96.94 87 ALA A N 1
ATOM 644 C CA . ALA A 1 87 ? 0.581 4.378 10.734 1.00 96.94 87 ALA A CA 1
ATOM 645 C C . ALA A 1 87 ? 0.988 5.858 10.649 1.00 96.94 87 ALA A C 1
ATOM 647 O O . ALA A 1 87 ? 1.466 6.300 9.609 1.00 96.94 87 ALA A O 1
ATOM 648 N N . LEU A 1 88 ? 0.875 6.607 11.752 1.00 98.12 88 LEU A N 1
ATOM 649 C CA . LEU A 1 88 ? 1.314 8.000 11.818 1.00 98.12 88 LEU A CA 1
ATOM 650 C C . LEU A 1 88 ? 2.830 8.132 11.626 1.00 98.12 88 LEU A C 1
ATOM 652 O O . LEU A 1 88 ? 3.276 8.966 10.842 1.00 98.12 88 LEU A O 1
ATOM 656 N N . TYR A 1 89 ? 3.615 7.295 12.304 1.00 97.75 89 TYR A N 1
ATOM 657 C CA . TYR A 1 89 ? 5.068 7.273 12.165 1.00 97.75 89 TYR A CA 1
ATOM 658 C C . TYR A 1 89 ? 5.486 7.012 10.716 1.00 97.75 89 TYR A C 1
ATOM 660 O O . TYR A 1 89 ? 6.287 7.772 10.176 1.00 97.75 89 TYR A O 1
ATOM 668 N N . LEU A 1 90 ? 4.895 6.000 10.065 1.00 97.31 90 LEU A N 1
ATOM 669 C CA . LEU A 1 90 ? 5.132 5.708 8.652 1.00 97.31 90 LEU A CA 1
ATOM 670 C C . LEU A 1 90 ? 4.793 6.914 7.779 1.00 97.31 90 LEU A C 1
ATOM 672 O O . LEU A 1 90 ? 5.623 7.322 6.973 1.00 97.31 90 LEU A O 1
ATOM 676 N N . LEU A 1 91 ? 3.624 7.533 7.976 1.00 98.12 91 LEU A N 1
ATOM 677 C CA . LEU A 1 91 ? 3.226 8.704 7.199 1.00 98.12 91 LEU A CA 1
ATOM 678 C C . LEU A 1 91 ? 4.248 9.838 7.296 1.00 98.12 91 LEU A C 1
ATOM 680 O O . LEU A 1 91 ? 4.591 10.424 6.272 1.00 98.12 91 LEU A O 1
ATOM 684 N N . VAL A 1 92 ? 4.740 10.127 8.502 1.00 98.25 92 VAL A N 1
ATOM 685 C CA . VAL A 1 92 ? 5.697 11.210 8.751 1.00 98.25 92 VAL A CA 1
ATOM 686 C C . VAL A 1 92 ? 7.070 10.873 8.177 1.00 98.25 92 VAL A C 1
ATOM 688 O O . VAL A 1 92 ? 7.624 11.661 7.412 1.00 98.25 92 VAL A O 1
ATOM 691 N N . ILE A 1 93 ? 7.617 9.703 8.512 1.00 98.00 93 ILE A N 1
ATOM 692 C CA . ILE A 1 93 ? 8.996 9.356 8.160 1.00 98.00 93 ILE A CA 1
ATOM 693 C C . ILE A 1 93 ? 9.161 9.123 6.655 1.00 98.00 93 ILE A C 1
ATOM 695 O O . ILE A 1 93 ? 10.211 9.429 6.093 1.00 98.00 93 ILE A O 1
ATOM 699 N N . THR A 1 94 ? 8.120 8.629 5.973 1.00 97.12 94 THR A N 1
ATOM 700 C CA . THR A 1 94 ? 8.173 8.381 4.529 1.00 97.12 94 THR A CA 1
ATOM 701 C C . THR A 1 94 ? 7.648 9.541 3.692 1.00 97.12 94 THR A C 1
ATOM 703 O O . THR A 1 94 ? 7.767 9.466 2.473 1.00 97.12 94 THR A O 1
ATOM 706 N N . ALA A 1 95 ? 7.097 10.610 4.281 1.00 97.44 95 ALA A N 1
ATOM 707 C CA . ALA A 1 95 ? 6.535 11.731 3.519 1.00 97.44 95 ALA A CA 1
ATOM 708 C C . ALA A 1 95 ? 7.551 12.318 2.531 1.00 97.44 95 ALA A C 1
ATOM 710 O O . ALA A 1 95 ? 7.260 12.480 1.346 1.00 97.44 95 ALA A O 1
ATOM 711 N N . GLN A 1 96 ? 8.764 12.594 3.011 1.00 97.62 96 GLN A N 1
ATOM 712 C CA . GLN A 1 96 ? 9.811 13.193 2.196 1.00 97.62 96 GLN A CA 1
ATOM 713 C C . GLN A 1 96 ? 10.319 12.220 1.106 1.00 97.62 96 GLN A C 1
ATOM 715 O O . GLN A 1 96 ? 10.286 12.613 -0.064 1.00 97.62 96 GLN A O 1
ATOM 720 N N . PRO A 1 97 ? 10.664 10.949 1.415 1.00 96.75 97 PRO A N 1
ATOM 721 C CA . PRO A 1 97 ? 11.012 9.959 0.392 1.00 96.75 97 PRO A CA 1
ATOM 722 C C . PRO A 1 97 ? 9.921 9.720 -0.661 1.00 96.75 97 PRO A C 1
ATOM 724 O O . PRO A 1 97 ? 10.223 9.632 -1.847 1.00 96.75 97 PRO A O 1
ATOM 727 N N . VAL A 1 98 ? 8.648 9.627 -0.256 1.00 97.56 98 VAL A N 1
ATOM 728 C CA . VAL A 1 98 ? 7.506 9.452 -1.175 1.00 97.56 98 VAL A CA 1
ATOM 729 C C . VAL A 1 98 ? 7.383 10.662 -2.097 1.00 97.56 98 VAL A C 1
ATOM 731 O O . VAL A 1 98 ? 7.199 10.515 -3.304 1.00 97.56 98 VAL A O 1
ATOM 734 N N . TRP A 1 99 ? 7.525 11.866 -1.546 1.00 97.75 99 TRP A N 1
ATOM 735 C CA . TRP A 1 99 ? 7.445 13.096 -2.322 1.00 97.75 99 TRP A CA 1
ATOM 736 C C . TRP A 1 99 ? 8.582 13.230 -3.336 1.00 97.75 99 TRP A C 1
ATOM 738 O O . TRP A 1 99 ? 8.348 13.592 -4.490 1.00 97.75 99 TRP A O 1
ATOM 748 N N . GLN A 1 100 ? 9.812 12.911 -2.931 1.00 97.31 100 GLN A N 1
ATOM 749 C CA . GLN A 1 100 ? 10.952 12.866 -3.845 1.00 97.31 100 GLN A CA 1
ATOM 750 C C . GLN A 1 100 ? 10.739 11.837 -4.952 1.00 97.31 100 GLN A C 1
ATOM 752 O O . GLN A 1 100 ? 10.907 12.171 -6.119 1.00 97.31 100 GLN A O 1
ATOM 757 N N . SER A 1 101 ? 10.315 10.630 -4.585 1.00 96.81 101 SER A N 1
ATOM 758 C CA . SER A 1 101 ? 10.027 9.536 -5.510 1.00 96.81 101 SER A CA 1
ATOM 759 C C . SER A 1 101 ? 8.999 9.919 -6.576 1.00 96.81 101 SER A C 1
ATOM 761 O O . SER A 1 101 ? 9.200 9.667 -7.763 1.00 96.81 101 SER A O 1
ATOM 763 N N . LEU A 1 102 ? 7.925 10.605 -6.174 1.00 96.44 102 LEU A N 1
ATOM 764 C CA . LEU A 1 102 ? 6.926 11.128 -7.103 1.00 96.44 102 LEU A CA 1
ATOM 765 C C . LEU A 1 102 ? 7.522 12.185 -8.043 1.00 96.44 102 LEU A C 1
ATOM 767 O O . LEU A 1 102 ? 7.272 12.145 -9.244 1.00 96.44 102 LEU A O 1
ATOM 771 N N . ARG A 1 103 ? 8.325 13.120 -7.520 1.00 97.12 103 ARG A N 1
ATOM 772 C CA . ARG A 1 103 ? 8.952 14.175 -8.335 1.00 97.12 103 ARG A CA 1
ATOM 773 C C . ARG A 1 103 ? 9.946 13.633 -9.353 1.00 97.12 103 ARG A C 1
ATOM 775 O O . ARG A 1 103 ? 10.060 14.198 -10.435 1.00 97.12 103 ARG A O 1
ATOM 782 N N . THR A 1 104 ? 10.677 12.581 -9.005 1.00 96.00 104 THR A N 1
ATOM 783 C CA . THR A 1 104 ? 11.667 11.964 -9.894 1.00 96.00 104 THR A CA 1
ATOM 784 C C . THR A 1 104 ? 11.078 10.863 -10.768 1.00 96.00 104 THR A C 1
ATOM 786 O O . THR A 1 104 ? 11.813 10.305 -11.581 1.00 96.00 104 THR A O 1
ATOM 789 N N . LEU A 1 105 ? 9.778 10.562 -10.623 1.00 96.06 105 LEU A N 1
ATOM 790 C CA . LEU A 1 105 ? 9.112 9.419 -11.250 1.00 96.06 105 LEU A CA 1
ATOM 791 C C . LEU A 1 105 ? 9.943 8.145 -11.058 1.00 96.06 105 LEU A C 1
ATOM 793 O O . LEU A 1 105 ? 10.340 7.503 -12.031 1.00 96.06 105 LEU A O 1
ATOM 797 N N . GLU A 1 106 ? 10.246 7.832 -9.790 1.00 96.31 106 GLU A N 1
ATOM 798 C CA . GLU A 1 106 ? 11.192 6.780 -9.412 1.00 96.31 106 GLU A CA 1
ATOM 799 C C . GLU A 1 106 ? 10.944 5.495 -10.201 1.00 96.31 106 GLU A C 1
ATOM 801 O O . GLU A 1 106 ? 9.817 4.988 -10.322 1.00 96.31 106 GLU A O 1
ATOM 806 N N . LYS A 1 107 ? 12.042 5.003 -10.762 1.00 96.75 107 LYS A N 1
ATOM 807 C CA . LYS A 1 107 ? 12.078 3.852 -11.644 1.00 96.75 107 LYS A CA 1
ATOM 808 C C . LYS A 1 107 ? 12.390 2.595 -10.854 1.00 96.75 107 LYS A C 1
ATOM 810 O O . LYS A 1 107 ? 13.056 2.658 -9.821 1.00 96.75 107 LYS A O 1
ATOM 815 N N . PHE A 1 108 ? 11.945 1.455 -11.360 1.00 95.50 108 PHE A N 1
ATOM 816 C CA . PHE A 1 108 ? 12.390 0.171 -10.838 1.00 95.50 108 PHE A CA 1
ATOM 817 C C . PHE A 1 108 ? 13.901 0.009 -11.087 1.00 95.50 108 PHE A C 1
ATOM 819 O O . PHE A 1 108 ? 14.369 0.328 -12.181 1.00 95.50 108 PHE A O 1
ATOM 826 N N . PRO A 1 109 ? 14.686 -0.462 -10.100 1.00 90.19 109 PRO A N 1
ATOM 827 C CA . PRO A 1 109 ? 16.146 -0.509 -10.210 1.00 90.19 109 PRO A CA 1
ATOM 828 C C . PRO A 1 109 ? 16.636 -1.475 -11.298 1.00 90.19 109 PRO A C 1
ATOM 830 O O . PRO A 1 109 ? 17.653 -1.209 -11.930 1.00 90.19 109 PRO A O 1
ATOM 833 N N . GLU A 1 110 ? 15.896 -2.558 -11.545 1.00 89.62 110 GLU A N 1
ATOM 834 C CA . GLU A 1 110 ? 16.288 -3.622 -12.480 1.00 89.62 110 GLU A CA 1
ATOM 835 C C . GLU A 1 110 ? 15.910 -3.329 -13.940 1.00 89.62 110 GLU A C 1
ATOM 837 O O . GLU A 1 110 ? 16.620 -3.716 -14.865 1.00 89.62 110 GLU A O 1
ATOM 842 N N . THR A 1 111 ? 14.768 -2.679 -14.172 1.00 91.06 111 THR A N 1
ATOM 843 C CA . THR A 1 111 ? 14.223 -2.427 -15.523 1.00 91.06 111 THR A CA 1
ATOM 844 C C . THR A 1 111 ? 14.378 -0.983 -15.971 1.00 91.06 111 THR A C 1
ATOM 846 O O . THR A 1 111 ? 14.341 -0.713 -17.168 1.00 91.06 111 THR A O 1
ATOM 849 N N . LEU A 1 112 ? 14.573 -0.058 -15.026 1.00 92.12 112 LEU A N 1
ATOM 850 C CA . LEU A 1 112 ? 14.557 1.388 -15.241 1.00 92.12 112 LEU A CA 1
ATOM 851 C C . LEU A 1 112 ? 13.219 1.919 -15.785 1.00 92.12 112 LEU A C 1
ATOM 853 O O . LEU A 1 112 ? 13.147 3.070 -16.236 1.00 92.12 112 LEU A O 1
ATOM 857 N N . ASP A 1 113 ? 12.155 1.121 -15.683 1.00 91.31 113 ASP A N 1
ATOM 858 C CA . ASP A 1 113 ? 10.805 1.535 -16.037 1.00 91.31 113 ASP A CA 1
ATOM 859 C C . ASP A 1 113 ? 10.221 2.431 -14.934 1.00 91.31 113 ASP A C 1
ATOM 861 O O . ASP A 1 113 ? 10.399 2.154 -13.741 1.00 91.31 113 ASP A O 1
ATOM 865 N N . PRO A 1 114 ? 9.537 3.535 -15.287 1.00 90.25 114 PRO A N 1
ATOM 866 C CA . PRO A 1 114 ? 8.888 4.386 -14.299 1.00 90.25 114 PRO A CA 1
ATOM 867 C C . PRO A 1 114 ? 7.712 3.643 -13.656 1.00 90.25 114 PRO A C 1
ATOM 869 O O . PRO A 1 114 ? 6.896 3.037 -14.347 1.00 90.25 114 PRO A O 1
ATOM 872 N N . GLY A 1 115 ? 7.579 3.733 -12.332 1.00 93.56 115 GLY A N 1
ATOM 873 C CA . GLY A 1 115 ? 6.415 3.164 -11.641 1.00 93.56 115 GLY A CA 1
ATOM 874 C C . GLY A 1 115 ? 6.645 2.795 -10.184 1.00 93.56 115 GLY A C 1
ATOM 875 O O . GLY A 1 115 ? 5.680 2.669 -9.432 1.00 93.56 115 GLY A O 1
ATOM 876 N N . TYR A 1 116 ? 7.897 2.708 -9.737 1.00 95.75 116 TYR A N 1
ATOM 877 C CA . TYR A 1 116 ? 8.203 2.400 -8.342 1.00 95.75 116 TYR A CA 1
ATOM 878 C C . TYR A 1 116 ? 7.641 3.461 -7.377 1.00 95.75 116 TYR A C 1
ATOM 880 O O . TYR A 1 116 ? 7.187 3.144 -6.275 1.00 95.75 116 TYR A O 1
ATOM 888 N N . PHE A 1 117 ? 7.544 4.718 -7.824 1.00 96.75 117 PHE A N 1
ATOM 889 C CA . PHE A 1 117 ? 6.869 5.776 -7.069 1.00 96.75 117 PHE A CA 1
ATOM 890 C C . PHE A 1 117 ? 5.396 5.467 -6.757 1.00 96.75 117 PHE A C 1
ATOM 892 O O . PHE A 1 117 ? 4.906 5.845 -5.692 1.00 96.75 117 PHE A O 1
ATOM 899 N N . LEU A 1 118 ? 4.690 4.727 -7.622 1.00 97.38 118 LEU A N 1
ATOM 900 C CA . LEU A 1 118 ? 3.311 4.299 -7.366 1.00 97.38 118 LEU A CA 1
ATOM 901 C C . LEU A 1 118 ? 3.244 3.282 -6.227 1.00 97.38 118 LEU A C 1
ATOM 903 O O . LEU A 1 118 ? 2.313 3.333 -5.428 1.00 97.38 118 LEU A O 1
ATOM 907 N N . VAL A 1 119 ? 4.247 2.409 -6.102 1.00 96.94 119 VAL A N 1
ATOM 908 C CA . VAL A 1 119 ? 4.354 1.462 -4.982 1.00 96.94 119 VAL A CA 1
ATOM 909 C C . VAL A 1 119 ? 4.538 2.223 -3.667 1.00 96.94 119 VAL A C 1
ATOM 911 O O . VAL A 1 119 ? 3.850 1.941 -2.684 1.00 96.94 119 VAL A O 1
ATOM 914 N N . ARG A 1 120 ? 5.399 3.250 -3.648 1.00 96.69 120 ARG A N 1
ATOM 915 C CA . ARG A 1 120 ? 5.578 4.110 -2.465 1.00 96.69 120 ARG A CA 1
ATOM 916 C C . ARG A 1 120 ? 4.313 4.886 -2.107 1.00 96.69 120 ARG A C 1
ATOM 918 O O . ARG A 1 120 ? 3.964 4.972 -0.931 1.00 96.69 120 ARG A O 1
ATOM 925 N N . ILE A 1 121 ? 3.609 5.420 -3.104 1.00 97.62 121 ILE A N 1
ATOM 926 C CA . ILE A 1 121 ? 2.323 6.097 -2.899 1.00 97.62 121 ILE A CA 1
ATOM 927 C C . ILE A 1 121 ? 1.284 5.120 -2.355 1.00 97.62 121 ILE A C 1
ATOM 929 O O . ILE A 1 121 ? 0.563 5.471 -1.427 1.00 97.62 121 ILE A O 1
ATOM 933 N N . ALA A 1 122 ? 1.220 3.895 -2.877 1.00 97.06 122 ALA A N 1
ATOM 934 C CA . ALA A 1 122 ? 0.297 2.870 -2.402 1.00 97.06 122 ALA A CA 1
ATOM 935 C C . ALA A 1 122 ? 0.571 2.481 -0.940 1.00 97.06 122 ALA A C 1
ATOM 937 O O . ALA A 1 122 ? -0.367 2.355 -0.153 1.00 97.06 122 ALA A O 1
ATOM 938 N N . LEU A 1 123 ? 1.843 2.371 -0.543 1.00 95.75 123 LEU A N 1
ATOM 939 C CA . LEU A 1 123 ? 2.231 2.170 0.856 1.00 95.75 123 LEU A CA 1
ATOM 940 C C . LEU A 1 123 ? 1.777 3.340 1.744 1.00 95.75 123 LEU A C 1
ATOM 942 O O . LEU A 1 123 ? 1.210 3.131 2.818 1.00 95.75 123 LEU A O 1
ATOM 946 N N . TRP A 1 124 ? 2.004 4.574 1.293 1.00 97.44 124 TRP A N 1
ATOM 947 C CA . TRP A 1 124 ? 1.610 5.776 2.030 1.00 97.44 124 TRP A CA 1
ATOM 948 C C . TRP A 1 124 ? 0.081 5.889 2.149 1.00 97.44 124 TRP A C 1
ATOM 950 O O . TRP A 1 124 ? -0.447 6.200 3.218 1.00 97.44 124 TRP A O 1
ATOM 960 N N . LEU A 1 125 ? -0.640 5.530 1.083 1.00 96.81 125 LEU A N 1
ATOM 961 C CA . LEU A 1 125 ? -2.095 5.415 1.056 1.00 96.81 125 LEU A CA 1
ATOM 962 C C . LEU A 1 125 ? -2.593 4.360 2.049 1.00 96.81 125 LEU A C 1
ATOM 964 O O . LEU A 1 125 ? -3.512 4.646 2.811 1.00 96.81 125 LEU A O 1
ATOM 968 N N . LEU A 1 126 ? -1.985 3.171 2.089 1.00 96.19 126 LEU A N 1
ATOM 969 C CA . LEU A 1 126 ? -2.330 2.124 3.055 1.00 96.19 126 LEU A CA 1
ATOM 970 C C . LEU A 1 126 ? -2.207 2.635 4.498 1.00 96.19 126 LEU A C 1
ATOM 972 O O . LEU A 1 126 ? -3.140 2.474 5.284 1.00 96.19 126 LEU A O 1
ATOM 976 N N . ALA A 1 127 ? -1.098 3.300 4.837 1.00 96.94 127 ALA A N 1
ATOM 977 C CA . ALA A 1 127 ? -0.904 3.884 6.165 1.00 96.94 127 ALA A CA 1
ATOM 978 C C . ALA A 1 127 ? -1.980 4.938 6.493 1.00 96.94 127 ALA A C 1
ATOM 980 O O . ALA A 1 127 ? -2.573 4.902 7.575 1.00 96.94 127 ALA A O 1
ATOM 981 N N . ALA A 1 128 ? -2.302 5.824 5.544 1.00 97.12 128 ALA A N 1
ATOM 982 C CA . ALA A 1 128 ? -3.360 6.822 5.705 1.00 97.12 128 ALA A CA 1
ATOM 983 C C . ALA A 1 128 ? -4.736 6.180 5.935 1.00 97.12 128 ALA A C 1
ATOM 985 O O . ALA A 1 128 ? -5.479 6.595 6.828 1.00 97.12 128 ALA A O 1
ATOM 986 N N . LEU A 1 129 ? -5.071 5.147 5.161 1.00 95.31 129 LEU A N 1
ATOM 987 C CA . LEU A 1 129 ? -6.343 4.442 5.272 1.00 95.31 129 LEU A CA 1
ATOM 988 C C . LEU A 1 129 ? -6.471 3.687 6.597 1.00 95.31 129 LEU A C 1
ATOM 990 O O . LEU A 1 129 ? -7.527 3.757 7.224 1.00 95.31 129 LEU A O 1
ATOM 994 N N . VAL A 1 130 ? -5.406 3.027 7.058 1.00 94.50 130 VAL A N 1
ATOM 995 C CA . VAL A 1 130 ? -5.369 2.352 8.366 1.00 94.50 130 VAL A CA 1
ATOM 996 C C . VAL A 1 130 ? -5.569 3.353 9.502 1.00 94.50 130 VAL A C 1
ATOM 998 O O .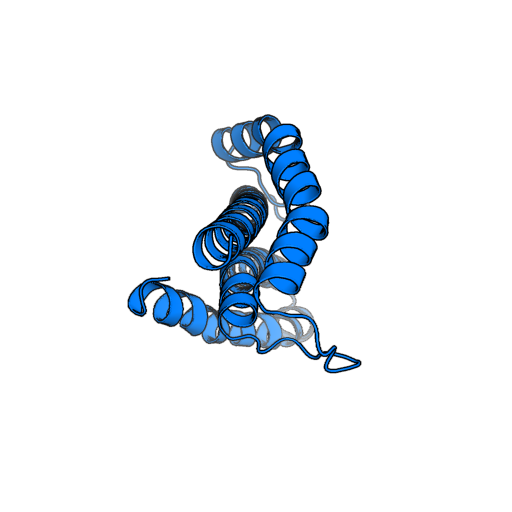 VAL A 1 130 ? -6.394 3.115 10.386 1.00 94.50 130 VAL A O 1
ATOM 1001 N N . LEU A 1 131 ? -4.870 4.492 9.470 1.00 96.06 131 LEU A N 1
ATOM 1002 C CA . LEU A 1 131 ? -5.015 5.529 10.492 1.00 96.06 131 LEU A CA 1
ATOM 1003 C C . LEU A 1 131 ? -6.436 6.103 10.506 1.00 96.06 131 LEU A C 1
ATOM 1005 O O . LEU A 1 131 ? -7.073 6.169 11.558 1.00 96.06 131 LEU A O 1
ATOM 1009 N N . LEU A 1 132 ? -6.963 6.464 9.333 1.00 94.88 132 LEU A N 1
ATOM 1010 C CA . LEU A 1 132 ? -8.319 6.988 9.196 1.00 94.88 132 LEU A CA 1
ATOM 1011 C C . LEU A 1 132 ? -9.358 5.979 9.692 1.00 94.88 132 LEU A C 1
ATOM 1013 O O . LEU A 1 132 ? -10.304 6.347 10.389 1.00 94.88 132 LEU A O 1
ATOM 1017 N N . GLN A 1 133 ? -9.192 4.703 9.353 1.00 92.69 133 GLN A N 1
ATOM 1018 C CA . GLN A 1 133 ? -10.092 3.651 9.795 1.00 92.69 133 GLN A CA 1
ATOM 1019 C C . GLN A 1 133 ? -10.061 3.486 11.321 1.00 92.69 133 GLN A C 1
ATOM 1021 O O . GLN A 1 133 ? -11.122 3.417 11.948 1.00 92.69 133 GLN A O 1
ATOM 1026 N N . ALA A 1 134 ? -8.871 3.460 11.926 1.00 92.56 134 ALA A N 1
ATOM 1027 C CA . ALA A 1 134 ? -8.706 3.340 13.369 1.00 92.56 134 ALA A CA 1
ATOM 1028 C C . ALA A 1 134 ? -9.349 4.520 14.116 1.00 92.56 134 ALA A C 1
ATOM 1030 O O . ALA A 1 134 ? -10.130 4.313 15.048 1.00 92.56 134 ALA A O 1
ATOM 1031 N N . LEU A 1 135 ? -9.116 5.749 13.645 1.00 94.50 135 LEU A N 1
ATOM 1032 C CA . LEU A 1 135 ? -9.735 6.963 14.185 1.00 94.50 135 LEU A CA 1
ATOM 1033 C C . LEU A 1 135 ? -11.261 6.930 14.052 1.00 94.50 135 LEU A C 1
ATOM 1035 O O . LEU A 1 135 ? -11.973 7.189 15.018 1.00 94.50 135 LEU A O 1
ATOM 1039 N N . ARG A 1 136 ? -11.793 6.555 12.881 1.00 93.12 136 ARG A N 1
ATOM 1040 C CA . ARG A 1 136 ? -13.247 6.442 12.668 1.00 93.12 136 ARG A CA 1
ATOM 1041 C C . ARG A 1 136 ? -13.887 5.404 13.577 1.00 93.12 136 ARG A C 1
ATOM 1043 O O . ARG A 1 136 ? -15.001 5.620 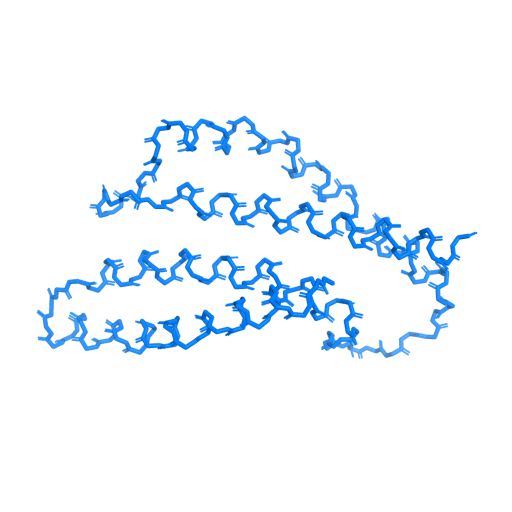14.049 1.00 93.12 136 ARG A O 1
ATOM 1050 N N . ARG A 1 137 ? -13.207 4.284 13.821 1.00 90.88 137 ARG A N 1
ATOM 1051 C CA . ARG A 1 137 ? -13.688 3.247 14.736 1.00 90.88 137 ARG A CA 1
ATOM 1052 C C . ARG A 1 137 ? -13.703 3.752 16.178 1.00 90.88 137 ARG A C 1
ATOM 1054 O O . ARG A 1 137 ? -14.690 3.528 16.870 1.00 90.88 137 ARG A O 1
ATOM 1061 N N . ALA A 1 138 ? -12.659 4.465 16.600 1.00 90.38 138 ALA A N 1
ATOM 1062 C CA . ALA A 1 138 ? -12.596 5.087 17.919 1.00 90.38 138 ALA A CA 1
ATOM 1063 C C . ALA A 1 138 ? -13.688 6.150 18.106 1.00 90.38 138 ALA A C 1
ATOM 1065 O O . ALA A 1 138 ? -14.404 6.089 19.092 1.00 90.38 138 ALA A O 1
ATOM 1066 N N . MET A 1 139 ? -13.905 7.048 17.140 1.00 91.69 139 MET A N 1
ATOM 1067 C CA . MET A 1 139 ? -14.949 8.085 17.227 1.00 91.69 139 MET A CA 1
ATOM 1068 C C . MET A 1 139 ? -16.378 7.525 17.260 1.00 91.69 139 MET A C 1
ATOM 1070 O O . MET A 1 139 ? -17.263 8.134 17.843 1.00 91.69 139 MET A O 1
ATOM 1074 N N . ARG A 1 140 ? -16.631 6.374 16.624 1.00 88.88 140 ARG A N 1
ATOM 1075 C CA . ARG A 1 140 ? -17.958 5.729 16.622 1.00 88.88 140 ARG A CA 1
ATOM 1076 C C . ARG A 1 140 ? -18.290 4.992 17.921 1.00 88.88 140 ARG A C 1
ATOM 1078 O O . ARG A 1 140 ? -19.453 4.667 18.138 1.00 88.88 140 ARG A O 1
ATOM 1085 N N . HIS A 1 141 ? -17.283 4.664 18.728 1.00 82.06 141 HIS A N 1
ATOM 1086 C CA . HIS A 1 141 ? -17.436 3.852 19.940 1.00 82.06 141 HIS A CA 1
ATOM 1087 C C . HIS A 1 141 ? -16.847 4.504 21.206 1.00 82.06 141 HIS A C 1
ATOM 1089 O O . HIS A 1 141 ? -16.896 3.889 22.274 1.00 82.06 141 HIS A O 1
ATOM 1095 N N . GLY A 1 142 ? -16.269 5.701 21.087 1.00 63.09 142 GLY A N 1
ATOM 1096 C CA . GLY A 1 142 ? -15.798 6.561 22.177 1.00 63.09 142 GLY A CA 1
ATOM 1097 C C . GLY A 1 142 ? -16.919 7.422 22.729 1.00 63.09 142 GLY A C 1
ATOM 1098 O O . GLY A 1 142 ? -16.871 7.685 23.952 1.00 63.09 142 GLY A O 1
#